Prote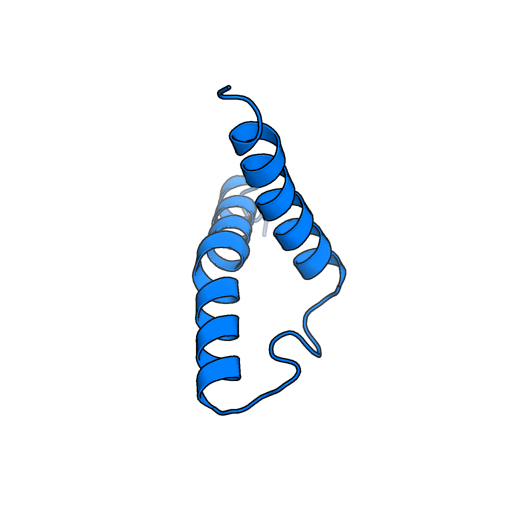in AF-A0A966UP37-F1 (afdb_monomer)

Secondary structure (DSSP, 8-state):
----HHHHHHHHHIIIIIIHHHHHHHHHHTT-S-TTTTS-HHHHHHHHHHHHHHHHHHT---

Radius of gyration: 14.54 Å; Cα contacts (8 Å, |Δi|>4): 18; chains: 1; bounding box: 49×16×33 Å

Solvent-accessible surface area (backbone atoms only — not comparable to full-atom values): 3736 Å² total; per-residue (Å²): 133,86,72,53,72,62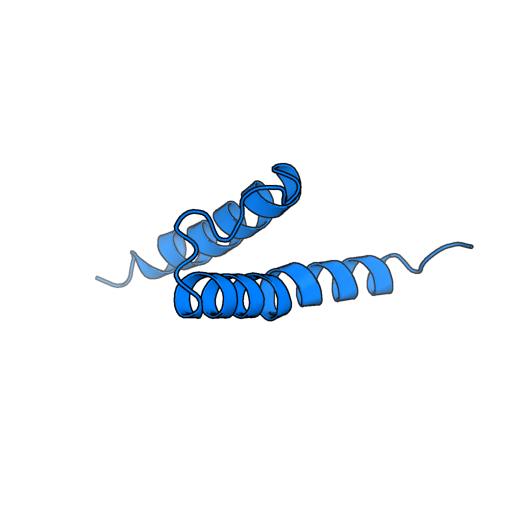,59,55,51,54,49,51,46,45,41,57,74,50,48,49,57,53,47,38,52,51,30,46,74,75,67,43,91,60,52,65,74,87,56,61,64,68,60,52,50,49,44,50,52,62,54,46,50,55,54,62,63,66,73,68,86,125

Mean predicted aligned error: 10.03 Å

pLDDT: mean 72.64, std 13.01, range [40.03, 91.62]

Structure (mmCIF, N/CA/C/O backbone):
data_AF-A0A966UP37-F1
#
_entry.id   AF-A0A966UP37-F1
#
loop_
_atom_site.group_PDB
_atom_site.id
_atom_site.type_symbol
_atom_site.label_atom_id
_atom_site.label_alt_id
_atom_site.label_comp_id
_atom_site.label_asym_id
_atom_site.label_entity_id
_atom_site.label_seq_id
_atom_site.pdbx_PDB_ins_code
_atom_site.Cartn_x
_atom_site.Cartn_y
_atom_site.Cartn_z
_atom_site.occupancy
_atom_site.B_iso_or_equiv
_atom_site.auth_seq_id
_atom_site.auth_comp_id
_atom_site.auth_asym_id
_atom_site.auth_atom_id
_atom_site.pdbx_PDB_model_num
ATOM 1 N N . MET A 1 1 ? 29.025 -3.904 -12.952 1.00 45.50 1 MET A N 1
ATOM 2 C CA . MET A 1 1 ? 27.839 -4.776 -13.090 1.00 45.50 1 MET A CA 1
ATOM 3 C C . MET A 1 1 ? 26.709 -3.949 -13.683 1.00 45.50 1 MET A C 1
ATOM 5 O O . MET A 1 1 ? 26.144 -3.127 -12.976 1.00 45.50 1 MET A O 1
ATOM 9 N N . GLN A 1 2 ? 26.432 -4.086 -14.983 1.00 50.34 2 GLN A N 1
ATOM 10 C CA . GLN A 1 2 ? 25.219 -3.518 -15.580 1.00 50.34 2 GLN A CA 1
ATOM 11 C C . GLN A 1 2 ? 24.042 -4.356 -15.077 1.00 50.34 2 GLN A C 1
ATOM 13 O O . GLN A 1 2 ? 23.808 -5.454 -15.573 1.00 50.34 2 GLN A O 1
ATOM 18 N N . LEU A 1 3 ? 23.343 -3.875 -14.049 1.00 55.72 3 LEU A N 1
ATOM 19 C CA . LEU A 1 3 ? 22.020 -4.397 -13.730 1.00 55.72 3 LEU A CA 1
ATOM 20 C C . LEU A 1 3 ? 21.158 -4.127 -14.963 1.00 55.72 3 LEU A C 1
ATOM 22 O O . LEU A 1 3 ? 20.958 -2.969 -15.340 1.00 55.72 3 LEU A O 1
ATOM 26 N N . SER A 1 4 ? 20.737 -5.193 -15.643 1.00 58.94 4 SER A N 1
ATOM 27 C CA . SER A 1 4 ? 19.837 -5.111 -16.788 1.00 58.94 4 SER A CA 1
ATOM 28 C C . SER A 1 4 ? 18.682 -4.188 -16.409 1.00 58.94 4 SER A C 1
ATOM 30 O O . SER A 1 4 ? 18.026 -4.426 -15.397 1.00 58.94 4 SER A O 1
ATOM 32 N N . HIS A 1 5 ? 18.453 -3.117 -17.174 1.00 60.69 5 HIS A N 1
ATOM 33 C CA . HIS A 1 5 ? 17.423 -2.108 -16.872 1.00 60.69 5 HIS A CA 1
ATOM 34 C C . HIS A 1 5 ? 16.047 -2.734 -16.578 1.00 60.69 5 HIS A C 1
ATOM 36 O O . HIS A 1 5 ? 15.258 -2.179 -15.818 1.00 60.69 5 HIS A O 1
ATOM 42 N N . THR A 1 6 ? 15.778 -3.907 -17.152 1.00 68.00 6 THR A N 1
ATOM 43 C CA . THR A 1 6 ? 14.596 -4.731 -16.889 1.00 68.00 6 THR A CA 1
ATOM 44 C C . THR A 1 6 ? 14.527 -5.233 -15.446 1.00 68.00 6 THR A C 1
ATOM 46 O O . THR A 1 6 ? 13.507 -5.040 -14.800 1.00 68.00 6 THR A O 1
ATOM 49 N N . TYR A 1 7 ? 15.620 -5.780 -14.904 1.00 71.62 7 TYR A N 1
ATOM 50 C CA . TYR A 1 7 ? 15.668 -6.317 -13.540 1.00 71.62 7 TYR A CA 1
ATOM 51 C C . TYR A 1 7 ? 15.401 -5.235 -12.491 1.00 71.62 7 TYR A C 1
ATOM 53 O O . TYR A 1 7 ? 14.647 -5.448 -11.547 1.00 71.62 7 TYR A O 1
ATOM 61 N N . VAL A 1 8 ? 15.983 -4.045 -12.680 1.00 77.12 8 VAL A N 1
ATOM 62 C CA . VAL A 1 8 ? 15.752 -2.907 -11.778 1.00 77.12 8 VAL A CA 1
ATOM 63 C C . VAL A 1 8 ? 14.275 -2.510 -11.797 1.00 77.12 8 VAL A C 1
ATOM 65 O O . VAL A 1 8 ? 13.671 -2.405 -10.735 1.00 77.12 8 VAL A O 1
ATOM 68 N N . LYS A 1 9 ? 13.665 -2.409 -12.985 1.00 7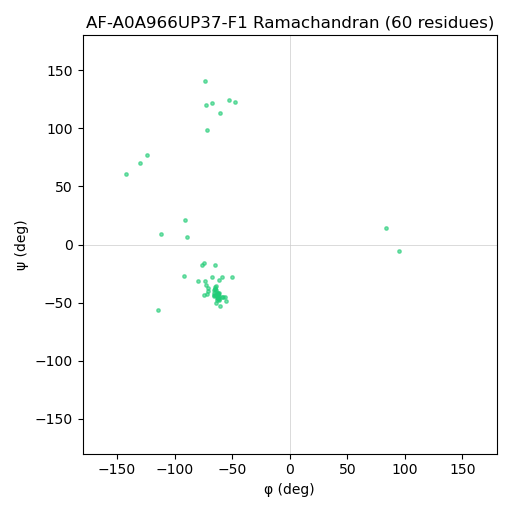5.44 9 LYS A N 1
ATOM 69 C CA . LYS A 1 9 ? 12.237 -2.088 -13.127 1.00 75.44 9 LYS A CA 1
ATOM 70 C C . LYS A 1 9 ? 11.313 -3.137 -12.514 1.00 75.44 9 LYS A C 1
ATOM 72 O O . LYS A 1 9 ? 10.314 -2.781 -11.896 1.00 75.44 9 LYS A O 1
ATOM 77 N N . GLU A 1 10 ? 11.612 -4.419 -12.694 1.00 77.00 10 GLU A N 1
ATOM 78 C CA . GLU A 1 10 ? 10.825 -5.508 -12.106 1.00 77.00 10 GLU A CA 1
ATOM 79 C C . GLU A 1 10 ? 10.899 -5.486 -10.579 1.00 77.00 10 GLU A C 1
ATOM 81 O O . GLU A 1 10 ? 9.892 -5.685 -9.900 1.00 77.00 10 GLU A O 1
ATOM 86 N N . LEU A 1 11 ? 12.072 -5.169 -10.033 1.00 79.88 11 LEU A N 1
ATOM 87 C CA . LEU A 1 11 ? 12.283 -5.055 -8.597 1.00 79.88 11 LEU A CA 1
ATOM 88 C C . LEU A 1 11 ? 11.589 -3.810 -8.021 1.00 79.88 11 LEU A C 1
ATOM 90 O O . LEU A 1 11 ? 10.948 -3.893 -6.974 1.00 79.88 11 LEU A O 1
ATOM 94 N N . GLU A 1 12 ? 11.627 -2.682 -8.735 1.00 77.44 12 GLU A N 1
ATOM 95 C CA . GLU A 1 12 ? 10.842 -1.487 -8.407 1.00 77.44 12 GLU A CA 1
ATOM 96 C C . GLU A 1 12 ? 9.338 -1.791 -8.402 1.00 77.44 12 GLU A C 1
ATOM 98 O O . GLU A 1 12 ? 8.634 -1.417 -7.465 1.00 77.44 12 GLU A O 1
ATOM 103 N N . LEU A 1 13 ? 8.836 -2.517 -9.406 1.00 81.06 13 LEU A N 1
ATOM 104 C CA . LEU A 1 13 ? 7.436 -2.945 -9.465 1.00 81.06 13 LEU A CA 1
ATOM 105 C C . LEU A 1 13 ? 7.073 -3.853 -8.290 1.00 81.06 13 LEU A C 1
ATOM 107 O O . LEU A 1 13 ? 6.080 -3.602 -7.613 1.00 81.06 13 LEU A O 1
ATOM 111 N N . LEU A 1 14 ? 7.894 -4.859 -7.993 1.00 83.19 14 LEU A N 1
ATOM 112 C CA . LEU A 1 14 ? 7.664 -5.771 -6.875 1.00 83.19 14 LEU A CA 1
ATOM 113 C C . LEU A 1 14 ? 7.584 -5.019 -5.538 1.00 83.19 14 LEU A C 1
ATOM 115 O O . LEU A 1 14 ? 6.680 -5.261 -4.732 1.00 83.19 14 LEU A O 1
ATOM 119 N N . ILE A 1 15 ? 8.504 -4.079 -5.312 1.00 83.19 15 ILE A N 1
ATOM 120 C CA . ILE A 1 15 ? 8.525 -3.273 -4.091 1.00 83.19 15 ILE A CA 1
ATOM 121 C C . ILE A 1 15 ? 7.274 -2.399 -4.004 1.00 83.19 15 ILE A C 1
ATOM 123 O O . ILE A 1 15 ? 6.600 -2.409 -2.974 1.00 83.19 15 ILE A O 1
ATOM 127 N N . LEU A 1 16 ? 6.950 -1.659 -5.067 1.00 80.69 16 LEU A N 1
ATOM 128 C CA . LEU A 1 16 ? 5.874 -0.665 -5.059 1.00 80.69 16 LEU A CA 1
ATOM 129 C C . LEU A 1 16 ? 4.476 -1.298 -5.035 1.00 80.69 16 LEU A C 1
ATOM 131 O O . LEU A 1 16 ? 3.604 -0.811 -4.315 1.00 80.69 16 LEU A O 1
ATOM 135 N N . ASP A 1 17 ? 4.257 -2.357 -5.816 1.00 79.56 17 ASP A N 1
ATOM 136 C CA . ASP A 1 17 ? 2.936 -2.960 -6.016 1.00 79.56 17 ASP A CA 1
ATOM 137 C C . ASP A 1 17 ? 2.644 -4.097 -5.021 1.00 79.56 17 ASP A C 1
ATOM 139 O O . ASP A 1 17 ? 1.483 -4.323 -4.683 1.00 79.56 17 ASP A O 1
ATOM 143 N N . THR A 1 18 ? 3.670 -4.785 -4.497 1.00 81.69 18 THR A N 1
ATOM 144 C CA . THR A 1 18 ? 3.474 -5.949 -3.607 1.00 81.69 18 THR A CA 1
ATOM 145 C C . THR A 1 18 ? 3.971 -5.706 -2.185 1.00 81.69 18 THR A C 1
ATOM 147 O O . THR A 1 18 ? 3.201 -5.832 -1.229 1.00 81.69 18 THR A O 1
ATOM 150 N N . LEU A 1 19 ? 5.245 -5.337 -2.015 1.00 84.00 19 LEU A N 1
ATOM 151 C CA . LEU A 1 19 ? 5.864 -5.280 -0.686 1.00 84.00 19 LEU A CA 1
ATOM 152 C C . LEU A 1 19 ? 5.394 -4.075 0.133 1.00 84.00 19 LEU A C 1
ATOM 154 O O . LEU A 1 19 ? 5.078 -4.237 1.310 1.00 84.00 19 LEU A O 1
ATOM 158 N N . LEU A 1 20 ? 5.304 -2.884 -0.470 1.00 83.38 20 LEU A N 1
ATOM 159 C CA . LEU A 1 20 ? 4.892 -1.674 0.249 1.00 83.38 20 LEU A CA 1
ATOM 160 C C . LEU A 1 20 ? 3.463 -1.781 0.814 1.00 83.38 20 LEU A C 1
ATOM 162 O O . LEU A 1 20 ? 3.276 -1.478 1.992 1.00 83.38 20 LEU A O 1
ATOM 166 N N . PRO A 1 21 ? 2.455 -2.239 0.043 1.00 83.50 21 PRO A N 1
ATOM 167 C CA . PRO A 1 21 ? 1.101 -2.432 0.562 1.00 83.50 21 PRO A CA 1
ATOM 168 C C . PRO A 1 21 ? 1.013 -3.520 1.638 1.00 83.50 21 PRO A C 1
ATOM 170 O O . PRO A 1 21 ? 0.247 -3.380 2.592 1.00 83.50 21 PRO A O 1
ATOM 173 N N . ALA A 1 22 ? 1.782 -4.605 1.503 1.00 86.31 22 ALA A N 1
ATOM 174 C CA . ALA A 1 22 ? 1.838 -5.659 2.515 1.00 86.31 22 ALA A CA 1
ATOM 175 C C . ALA A 1 22 ? 2.459 -5.145 3.823 1.00 86.31 22 ALA A C 1
ATOM 177 O O . ALA A 1 22 ? 1.918 -5.379 4.905 1.00 86.31 22 ALA A O 1
ATOM 178 N N . TYR A 1 23 ? 3.546 -4.378 3.716 1.00 85.69 23 TYR A N 1
ATOM 179 C CA . TYR A 1 23 ? 4.205 -3.733 4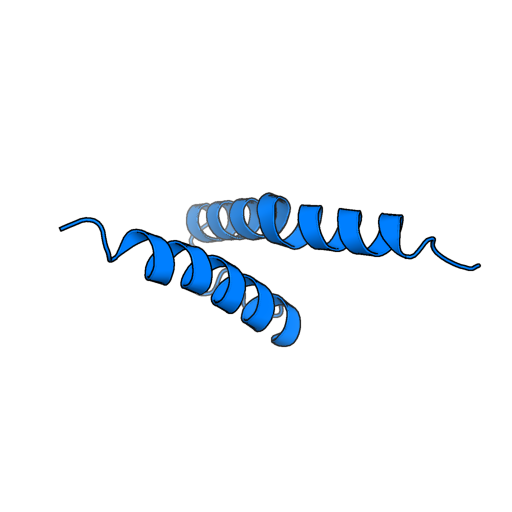.846 1.00 85.69 23 TYR A CA 1
ATOM 180 C C . TYR A 1 23 ? 3.292 -2.713 5.535 1.00 85.69 23 TYR A C 1
ATOM 182 O O . TYR A 1 23 ? 3.151 -2.754 6.754 1.00 85.69 23 TYR A O 1
ATOM 190 N N 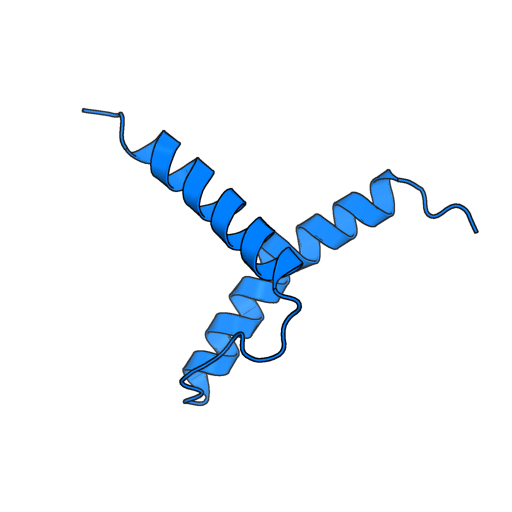. GLU A 1 24 ? 2.610 -1.856 4.768 1.00 85.19 24 GLU A N 1
ATOM 191 C CA . GLU A 1 24 ? 1.637 -0.887 5.288 1.00 85.19 24 GLU A CA 1
ATOM 192 C C . GLU A 1 24 ? 0.545 -1.583 6.115 1.00 85.19 24 GLU A C 1
ATOM 194 O O . GLU A 1 24 ? 0.296 -1.200 7.258 1.00 85.19 24 GLU A O 1
ATOM 199 N N . LYS A 1 25 ? -0.054 -2.658 5.583 1.00 86.50 25 LYS A N 1
ATOM 200 C CA . LYS A 1 25 ? -1.077 -3.446 6.290 1.00 86.50 25 LYS A CA 1
ATOM 201 C C . LYS A 1 25 ? -0.549 -4.079 7.574 1.00 86.50 25 LYS A C 1
ATOM 203 O O . LYS A 1 25 ? -1.230 -4.029 8.596 1.00 86.50 25 LYS A O 1
ATOM 208 N N . HIS A 1 26 ? 0.649 -4.659 7.534 1.00 88.75 26 HIS A N 1
ATOM 209 C CA . HIS A 1 26 ? 1.271 -5.254 8.713 1.00 88.75 26 HIS A CA 1
ATOM 210 C C . HIS A 1 26 ? 1.534 -4.201 9.798 1.00 88.75 26 HIS A C 1
ATOM 212 O O . HIS A 1 26 ? 1.185 -4.405 10.956 1.00 88.75 26 HIS A O 1
ATOM 218 N N . GLN A 1 27 ? 2.089 -3.047 9.420 1.00 87.06 27 GLN A N 1
ATOM 219 C CA . GLN A 1 27 ? 2.364 -1.943 10.340 1.00 87.06 27 GLN A CA 1
ATOM 220 C C . GLN A 1 27 ? 1.081 -1.399 10.989 1.00 87.06 27 GLN A C 1
ATOM 222 O O . GLN A 1 27 ? 1.042 -1.182 12.199 1.00 87.06 27 GLN A O 1
ATOM 227 N N . ILE A 1 28 ? 0.002 -1.252 10.216 1.00 86.88 28 ILE A N 1
ATOM 228 C CA . ILE A 1 28 ? -1.314 -0.879 10.756 1.00 86.88 28 ILE A CA 1
ATOM 229 C C . ILE A 1 28 ? -1.825 -1.954 11.727 1.00 86.88 28 ILE A C 1
ATOM 231 O O . ILE A 1 28 ? -2.317 -1.623 12.804 1.00 86.88 28 ILE A O 1
ATOM 235 N N . SER A 1 29 ? -1.668 -3.237 11.383 1.00 88.12 29 SER A N 1
ATOM 236 C CA . SER A 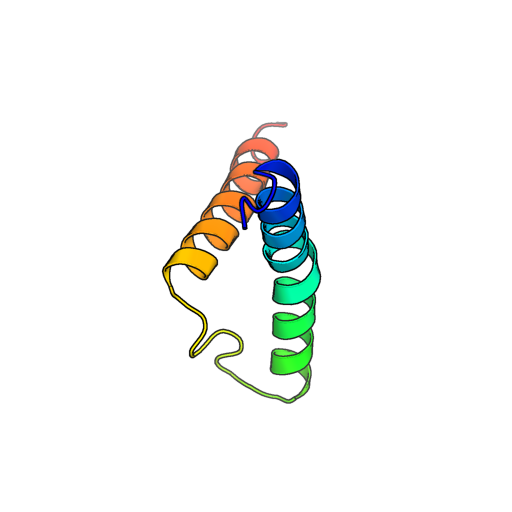1 29 ? -2.111 -4.365 12.213 1.00 88.12 29 SER A CA 1
ATOM 237 C C . SER A 1 29 ? -1.423 -4.427 13.577 1.00 88.12 29 SER A C 1
ATOM 239 O O . SER A 1 29 ? -2.030 -4.903 14.531 1.00 88.12 29 SER A O 1
ATOM 241 N N . ILE A 1 30 ? -0.177 -3.963 13.685 1.00 91.62 30 ILE A N 1
ATOM 242 C CA . ILE A 1 30 ? 0.557 -3.908 14.958 1.00 91.62 30 ILE A CA 1
ATOM 243 C C . ILE A 1 30 ? 0.328 -2.592 15.724 1.00 91.62 30 ILE A C 1
ATOM 245 O O . ILE A 1 30 ? 0.976 -2.347 16.737 1.00 91.62 30 ILE A O 1
ATOM 249 N N . GLY A 1 31 ? -0.584 -1.734 15.252 1.00 85.94 31 GLY A N 1
ATOM 250 C CA . GLY A 1 31 ? -0.947 -0.477 15.910 1.00 85.94 31 GLY A CA 1
ATOM 251 C C . GLY A 1 31 ? -0.022 0.702 15.598 1.00 85.94 31 GLY A C 1
ATOM 252 O O . GLY A 1 31 ? -0.094 1.728 16.281 1.00 85.94 31 GLY A O 1
ATOM 253 N N . ASN A 1 32 ? 0.835 0.601 14.576 1.00 86.56 32 ASN A N 1
ATOM 254 C CA . ASN A 1 32 ? 1.656 1.727 14.148 1.00 86.56 32 ASN A CA 1
ATOM 255 C C . ASN A 1 32 ? 0.788 2.772 13.427 1.00 86.56 32 ASN A C 1
ATOM 257 O O . ASN A 1 32 ? 0.172 2.499 12.397 1.00 86.56 32 ASN A O 1
ATOM 261 N N . LYS A 1 33 ? 0.755 3.993 13.971 1.00 78.50 33 LYS A N 1
ATOM 262 C CA . LYS A 1 33 ? -0.020 5.119 13.423 1.00 78.50 33 LYS A CA 1
ATOM 263 C C . LYS A 1 33 ? 0.629 5.751 12.191 1.00 78.50 33 LYS A C 1
ATOM 265 O O . LYS A 1 33 ? -0.046 6.453 11.444 1.00 78.50 33 LYS A O 1
ATOM 270 N N . GLU A 1 34 ? 1.917 5.499 11.968 1.00 79.81 34 GLU A N 1
ATOM 271 C CA . GLU A 1 34 ? 2.674 6.052 10.845 1.00 79.81 34 GLU A CA 1
ATOM 272 C C . GLU A 1 34 ? 3.436 4.930 10.109 1.00 79.81 34 GLU A C 1
ATOM 274 O O . GLU A 1 34 ? 4.665 4.851 10.169 1.00 79.81 34 GLU A O 1
ATOM 279 N N . PRO A 1 35 ? 2.721 4.043 9.392 1.00 78.25 35 PRO A N 1
ATOM 280 C CA . PRO A 1 35 ? 3.270 2.802 8.836 1.00 78.25 35 PRO A CA 1
ATOM 281 C C . PRO A 1 35 ? 4.352 3.003 7.767 1.00 78.25 35 PRO A C 1
ATOM 283 O O . PRO A 1 35 ? 5.091 2.077 7.459 1.00 78.25 35 PRO A O 1
ATOM 286 N N . LEU A 1 36 ? 4.449 4.203 7.192 1.00 79.12 36 LEU A N 1
ATOM 287 C CA . LEU A 1 36 ? 5.391 4.543 6.122 1.00 79.12 36 LEU A CA 1
ATOM 288 C C . LEU A 1 36 ? 6.479 5.529 6.581 1.00 79.12 36 LEU A C 1
ATOM 290 O O . LEU A 1 36 ? 7.228 6.059 5.759 1.00 79.12 36 LEU A O 1
ATOM 294 N N . LYS A 1 37 ? 6.565 5.802 7.889 1.00 78.06 37 LYS A N 1
ATOM 295 C CA . LYS A 1 37 ? 7.552 6.721 8.465 1.00 78.06 37 LYS A CA 1
ATOM 296 C C . LYS A 1 37 ? 8.959 6.137 8.321 1.00 78.06 37 LYS A C 1
ATOM 298 O O . LYS A 1 37 ? 9.226 5.044 8.806 1.00 78.06 37 LYS A O 1
ATOM 303 N N . GLY A 1 38 ? 9.851 6.869 7.652 1.00 78.62 38 GLY A N 1
ATOM 304 C CA . GLY A 1 38 ? 11.232 6.440 7.386 1.00 78.62 38 GLY A CA 1
ATOM 305 C C . GLY A 1 38 ? 11.455 5.770 6.024 1.00 78.62 38 GLY A C 1
ATOM 306 O O . GLY A 1 38 ? 12.601 5.536 5.652 1.00 78.62 38 GLY A O 1
ATOM 307 N N . ILE A 1 39 ? 10.397 5.515 5.246 1.00 80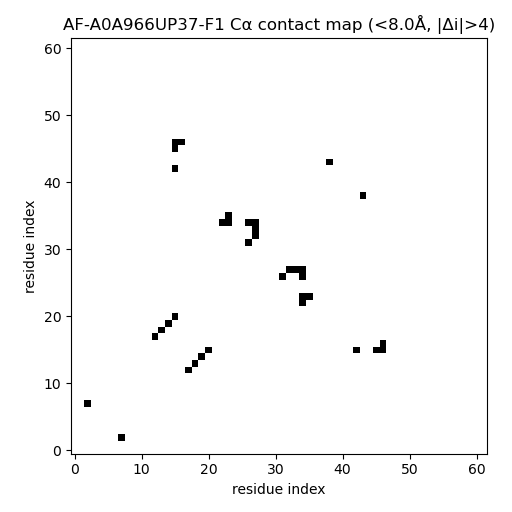.12 39 ILE A N 1
ATOM 308 C CA . ILE A 1 39 ? 10.535 5.124 3.836 1.00 80.12 39 ILE A CA 1
ATOM 309 C C . ILE A 1 39 ? 10.940 6.356 3.016 1.00 80.12 39 ILE A C 1
ATOM 311 O O . ILE A 1 39 ? 10.434 7.453 3.263 1.00 80.12 39 ILE A O 1
ATOM 315 N N . ASN A 1 40 ? 11.831 6.178 2.031 1.00 80.12 40 ASN A N 1
ATOM 316 C CA . ASN A 1 40 ? 12.268 7.269 1.157 1.00 80.12 40 ASN A CA 1
ATOM 317 C C . ASN A 1 40 ? 11.037 7.984 0.542 1.00 80.12 40 ASN A C 1
ATOM 319 O O . ASN A 1 40 ? 10.206 7.328 -0.101 1.00 80.12 40 ASN A O 1
ATOM 323 N N . PRO A 1 41 ? 10.902 9.313 0.720 1.00 77.38 41 PRO A N 1
ATOM 324 C CA . PRO A 1 41 ? 9.759 10.074 0.224 1.00 77.38 41 PRO A CA 1
ATOM 325 C C . PRO A 1 41 ? 9.567 9.980 -1.296 1.00 77.38 41 PRO A C 1
ATOM 327 O O . PRO A 1 41 ? 8.428 10.047 -1.755 1.00 77.38 41 PRO A O 1
ATOM 330 N N . GLU A 1 42 ? 10.628 9.768 -2.078 1.00 76.88 42 GLU A N 1
ATOM 331 C CA . GLU A 1 42 ? 10.535 9.576 -3.531 1.00 76.88 42 GLU A CA 1
ATOM 332 C C . GLU A 1 42 ? 9.791 8.282 -3.886 1.00 76.88 42 GLU A C 1
ATOM 334 O O . GLU A 1 42 ? 8.943 8.270 -4.778 1.00 76.88 42 GLU A O 1
ATOM 339 N N . ILE A 1 43 ? 10.022 7.204 -3.131 1.00 73.62 43 ILE A N 1
ATOM 340 C CA . ILE A 1 43 ? 9.312 5.924 -3.291 1.00 73.62 43 ILE A CA 1
ATOM 341 C C . ILE A 1 43 ? 7.829 6.111 -2.939 1.00 73.62 43 ILE A C 1
ATOM 343 O O . ILE A 1 43 ? 6.939 5.657 -3.662 1.00 73.62 43 ILE A O 1
ATOM 347 N N . LEU A 1 44 ? 7.542 6.855 -1.867 1.00 75.88 44 LEU A N 1
ATOM 348 C CA . LEU A 1 44 ? 6.170 7.173 -1.462 1.00 75.88 44 LEU A CA 1
ATOM 349 C C . LEU A 1 44 ? 5.442 8.043 -2.493 1.00 75.88 44 LEU A C 1
ATOM 351 O O . LEU A 1 44 ? 4.252 7.838 -2.742 1.00 75.88 44 LEU A O 1
ATOM 355 N N . ALA A 1 45 ? 6.139 9.001 -3.106 1.00 77.75 45 ALA A N 1
ATOM 356 C CA . ALA A 1 45 ? 5.597 9.838 -4.169 1.00 77.75 45 ALA A CA 1
ATOM 357 C C . ALA A 1 45 ? 5.241 9.007 -5.410 1.00 77.75 45 ALA A C 1
ATOM 359 O O . ALA A 1 45 ? 4.175 9.213 -6.000 1.00 77.75 45 ALA A O 1
ATOM 360 N N . GLN A 1 46 ? 6.068 8.018 -5.759 1.00 73.00 46 GLN A N 1
ATOM 361 C CA . GLN A 1 46 ? 5.799 7.094 -6.859 1.00 73.00 46 GLN A CA 1
ATOM 362 C C . GLN A 1 46 ? 4.587 6.196 -6.580 1.00 73.00 46 GLN A C 1
ATOM 364 O O . GLN A 1 46 ? 3.703 6.098 -7.433 1.00 73.00 46 GLN A O 1
ATOM 369 N N . VAL A 1 47 ? 4.463 5.627 -5.372 1.00 71.81 47 VAL A N 1
ATOM 370 C CA . VAL A 1 47 ? 3.268 4.847 -4.983 1.00 71.81 47 VAL A CA 1
ATOM 371 C C . VAL A 1 47 ? 2.010 5.707 -4.993 1.00 71.81 47 VAL A C 1
ATOM 373 O O . VAL A 1 47 ? 0.982 5.290 -5.525 1.00 71.81 47 VAL A O 1
ATOM 376 N N . LYS A 1 48 ? 2.061 6.923 -4.437 1.00 70.50 48 LYS A N 1
ATOM 377 C CA . LYS A 1 48 ? 0.906 7.833 -4.440 1.00 70.50 48 LYS A CA 1
ATOM 378 C C . LYS A 1 48 ? 0.495 8.203 -5.860 1.00 70.50 48 LYS A C 1
ATOM 380 O O . LYS A 1 48 ? -0.694 8.182 -6.156 1.00 70.50 48 LYS A O 1
ATOM 385 N N . SER A 1 49 ? 1.450 8.484 -6.743 1.00 71.50 49 SER A N 1
ATOM 386 C CA . SER A 1 49 ? 1.181 8.811 -8.149 1.00 71.50 49 SER A CA 1
ATOM 387 C C . SER A 1 49 ? 0.565 7.625 -8.892 1.00 71.50 49 SER A C 1
ATOM 389 O O . SER A 1 49 ? -0.454 7.786 -9.563 1.00 71.50 49 SER A O 1
ATOM 391 N N . LYS A 1 50 ? 1.102 6.416 -8.677 1.00 66.31 50 LYS A N 1
ATOM 392 C CA . LYS A 1 50 ? 0.554 5.160 -9.201 1.00 66.31 50 LYS A CA 1
ATOM 393 C C . LYS A 1 50 ? -0.790 4.760 -8.610 1.00 66.31 50 LYS A C 1
ATOM 395 O O . LYS A 1 50 ? -1.508 4.078 -9.306 1.00 66.31 50 LYS A O 1
ATOM 400 N N . LYS A 1 51 ? -1.152 5.124 -7.375 1.00 61.66 51 LYS A N 1
ATOM 401 C CA . LYS A 1 51 ? -2.514 4.911 -6.831 1.00 61.66 51 LYS A CA 1
ATOM 402 C C . LYS A 1 51 ? -3.492 5.978 -7.335 1.00 61.66 51 LYS A C 1
ATOM 404 O O . LYS A 1 51 ? -4.675 5.704 -7.530 1.00 61.66 51 LYS A O 1
ATOM 409 N N . LYS A 1 52 ? -2.998 7.195 -7.579 1.00 57.81 52 LYS A N 1
ATOM 410 C CA . LYS A 1 52 ? -3.790 8.323 -8.081 1.00 57.81 52 LYS A CA 1
ATOM 411 C C . LYS A 1 52 ? -4.162 8.150 -9.555 1.00 57.81 52 LYS A C 1
ATOM 413 O O . LYS A 1 52 ? -5.271 8.513 -9.921 1.00 57.81 52 LYS A O 1
ATOM 418 N N . LEU A 1 53 ? -3.293 7.553 -10.377 1.00 54.62 53 LEU A N 1
ATOM 419 C CA . LEU A 1 53 ? -3.576 7.264 -11.792 1.00 54.62 53 LEU A CA 1
ATOM 420 C C . LEU A 1 53 ? -4.793 6.325 -11.983 1.00 54.62 53 LEU A C 1
ATOM 422 O O . LEU A 1 53 ? -5.731 6.728 -12.664 1.00 54.62 53 LEU A O 1
ATOM 426 N N . PRO A 1 54 ? -4.861 5.146 -11.332 1.00 57.28 54 PRO A N 1
ATOM 427 C CA . PRO A 1 54 ? -6.034 4.284 -11.301 1.00 57.28 54 PRO A CA 1
ATOM 428 C C . PRO A 1 54 ? -7.257 5.020 -10.775 1.00 57.28 54 PRO A C 1
ATOM 430 O O . PRO A 1 54 ? -8.301 4.952 -11.397 1.00 57.28 54 PRO A O 1
ATOM 433 N N . ALA A 1 55 ? -7.144 5.785 -9.685 1.00 56.88 55 ALA A N 1
ATOM 434 C CA . ALA A 1 55 ? -8.288 6.509 -9.128 1.00 56.88 55 ALA A CA 1
ATOM 435 C C . ALA A 1 55 ? -8.854 7.584 -10.078 1.00 56.88 55 ALA A C 1
ATOM 437 O O . ALA A 1 55 ? -10.066 7.788 -10.124 1.00 56.88 55 ALA A O 1
ATOM 438 N N . LEU A 1 56 ? -7.995 8.265 -10.844 1.00 53.72 56 LEU A N 1
ATOM 439 C CA . LEU A 1 56 ? -8.403 9.238 -11.860 1.00 53.72 56 LEU A CA 1
ATOM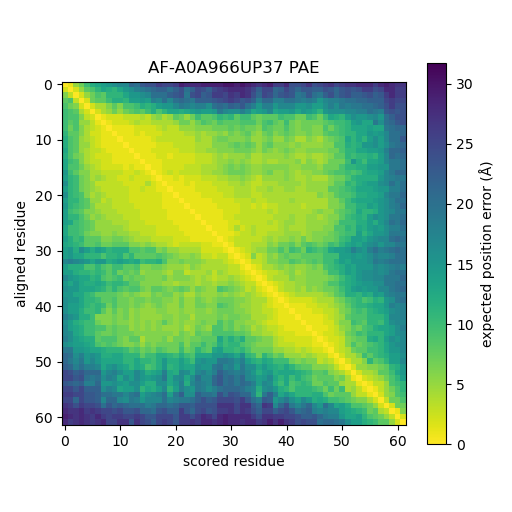 440 C C . LEU A 1 56 ? -9.053 8.560 -13.073 1.00 53.72 56 LEU A C 1
ATOM 442 O O . LEU A 1 56 ? -10.026 9.087 -13.606 1.00 53.72 56 LEU A O 1
ATOM 446 N N . LEU A 1 57 ? -8.556 7.387 -13.474 1.00 56.41 57 LEU A N 1
ATOM 447 C CA . LEU A 1 57 ? -9.129 6.587 -14.561 1.00 56.41 57 LEU A CA 1
ATOM 448 C C . LEU A 1 57 ? -10.440 5.894 -14.147 1.00 56.41 57 LEU A C 1
ATOM 450 O O . LEU A 1 57 ? -11.349 5.771 -14.961 1.00 56.41 57 LEU A O 1
ATOM 454 N N . SER A 1 58 ? -10.591 5.522 -12.874 1.00 53.94 58 SER A N 1
ATOM 455 C CA . SER A 1 58 ? -11.815 4.921 -12.330 1.00 53.94 58 SER A CA 1
ATOM 456 C C . SER A 1 58 ? -12.960 5.921 -12.138 1.00 53.94 58 SER A C 1
ATOM 458 O O . SER A 1 58 ? -14.105 5.506 -11.987 1.00 53.94 58 SER A O 1
ATOM 460 N N . LYS A 1 59 ? -12.699 7.239 -12.146 1.00 51.12 59 LYS A N 1
ATOM 461 C CA . LYS A 1 59 ? -13.720 8.277 -11.893 1.00 51.12 59 LYS A CA 1
ATOM 462 C C . LYS A 1 59 ? -14.432 8.782 -13.157 1.00 51.12 59 LYS A C 1
ATOM 464 O O . LYS A 1 59 ? -15.001 9.872 -13.147 1.00 51.12 59 LYS A O 1
ATOM 469 N N . LYS A 1 60 ? -14.433 8.017 -14.251 1.00 47.12 60 LYS A N 1
ATOM 470 C CA . LYS A 1 60 ? -15.239 8.358 -15.432 1.00 47.12 60 LYS A CA 1
ATOM 471 C C . LYS A 1 60 ? -15.842 7.126 -16.108 1.00 47.12 60 LYS A C 1
ATOM 473 O O . LYS A 1 60 ? -15.583 6.851 -17.271 1.00 47.12 60 LYS A O 1
ATOM 478 N N . LEU A 1 61 ? -16.673 6.405 -15.360 1.00 49.25 61 LEU A N 1
ATOM 479 C CA . LEU A 1 61 ? -17.813 5.676 -15.921 1.00 49.25 61 LEU A CA 1
ATOM 480 C C . LEU A 1 61 ? -19.078 6.153 -15.196 1.00 49.25 61 LEU A C 1
ATOM 482 O O . LEU A 1 61 ? -19.575 5.521 -14.266 1.00 49.25 61 LEU A O 1
ATOM 486 N N . THR A 1 62 ? -19.554 7.334 -15.569 1.00 40.03 62 THR A N 1
ATOM 487 C CA . THR A 1 62 ? -20.952 7.742 -15.397 1.00 40.03 62 THR A CA 1
ATOM 488 C C . THR A 1 62 ? -21.316 8.610 -16.585 1.00 40.03 62 THR A C 1
ATOM 490 O O . THR A 1 62 ? -20.457 9.442 -16.966 1.00 40.03 62 THR A O 1
#

Foldseek 3Di:
DPPPPVNVVVVLCCCLVPVLVVQQVVCVVVVNPCSCPPPDVVSVVVSVV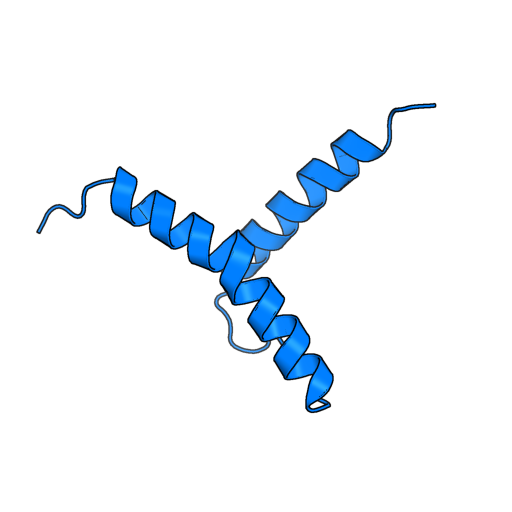VVVVVVVVVPPDD

Sequence (62 aa):
MQLSHTYVKELELLILDTLLPAYEKHQISIGNKEPLKGINPEILAQVKSKKKLPALLSKKLT